Protein AF-A0AAU4L5T6-F1 (afdb_monomer_lite)

Radius of gyration: 17.2 Å; chains: 1; bounding box: 39×45×49 Å

Secondary structure (DSSP, 8-state):
--HHHHHHHHHHHHHHHHHHHH-S--------------EEEPPPSS--GGGGEEEEEEEEBTEEEEEEEEEHHHHHHHHHHHHHHHHTT--EEEEETTEEEEEEEEEETTEEEEEETTEEEEEEEEHHHHHHHHHHHHHHHHHHHHHH-GGGGGSHHHHHHHHHHHHHHHHHHHHTS------

pLDDT: mean 71.55, std 23.59, range [27.83, 97.06]

Sequence (183 aa):
MEERDLASLRGLADRVEEALKSFNFPPAAGESGGFVVEIDAGDDEAVRYSYFETTVTLAADGFDAETFRVPVLDFMYCLLLSAQSIRGGGKGRVSFTESDMLIELVPQAPELKILRSWDPVPGNCGTDEFVVAVTRFTDAGLGFIADRYPAFRNNPTYQKLIDFRSGLVSASRRDRSPRWVRH

Foldseek 3Di:
DDPVVVVVVVVVVVVVVVVVVPDPDDDDDDDDAAFAWDWAFDDDDDDDLCRQWTWIWTDFAFDDIDIDTANLLLQLVQLLVQLVQVLVVHKGWRDGPPDPWIWIWHDPPQKTWIDIPVDRTIGMDGSVRSLVNSLVSLVVVLVVCCVVPVVCCVPVSSVVSVVSSVVSVVSVVVVPDDPPPDD

Structure (mmCIF, N/CA/C/O backbone):
data_AF-A0AAU4L5T6-F1
#
_entry.id   AF-A0AAU4L5T6-F1
#
loop_
_atom_site.group_PDB
_atom_site.id
_atom_site.type_symbol
_atom_site.label_atom_id
_atom_site.label_alt_id
_atom_site.label_comp_id
_atom_site.label_asym_id
_atom_site.label_entity_id
_atom_site.label_seq_id
_atom_site.pdbx_PDB_ins_code
_atom_site.Cartn_x
_atom_site.Cartn_y
_atom_site.Cartn_z
_atom_site.occupancy
_atom_site.B_iso_or_equiv
_atom_site.auth_seq_id
_atom_site.auth_comp_id
_atom_site.auth_asym_id
_atom_site.auth_atom_id
_atom_site.pdbx_PDB_model_num
ATOM 1 N N . MET A 1 1 ? -16.656 -19.939 4.960 1.00 44.19 1 MET A N 1
ATOM 2 C CA . MET A 1 1 ? -16.042 -19.303 3.780 1.00 44.19 1 MET A CA 1
ATOM 3 C C . MET A 1 1 ? -16.798 -19.858 2.603 1.00 44.19 1 MET A C 1
ATOM 5 O O . MET A 1 1 ? -16.569 -21.002 2.221 1.00 44.19 1 MET A O 1
ATOM 9 N N . GLU A 1 2 ? -17.844 -19.138 2.225 1.00 35.03 2 GLU A N 1
ATOM 10 C CA . GLU A 1 2 ? -18.840 -19.639 1.288 1.00 35.03 2 GLU A CA 1
ATOM 11 C C . GLU A 1 2 ? -18.326 -19.503 -0.146 1.00 35.03 2 GLU A C 1
ATOM 13 O O . GLU A 1 2 ? -17.480 -18.670 -0.458 1.00 35.03 2 GLU A O 1
ATOM 18 N N . GLU A 1 3 ? -18.845 -20.340 -1.034 1.00 27.83 3 GLU A N 1
ATOM 19 C CA . GLU A 1 3 ? -18.490 -20.409 -2.457 1.00 27.83 3 GLU A CA 1
ATOM 20 C C . GLU A 1 3 ? -18.699 -19.064 -3.191 1.00 27.83 3 GLU A C 1
ATOM 22 O O . GLU A 1 3 ? -18.044 -18.780 -4.195 1.00 27.83 3 GLU A O 1
ATOM 27 N N . ARG A 1 4 ? -19.531 -18.179 -2.619 1.00 31.94 4 ARG A N 1
ATOM 28 C CA . ARG A 1 4 ? -19.722 -16.783 -3.042 1.00 31.94 4 ARG A CA 1
ATOM 29 C C . ARG A 1 4 ? -18.512 -15.876 -2.778 1.00 31.94 4 ARG A C 1
ATOM 31 O O . ARG A 1 4 ? -18.216 -15.034 -3.623 1.00 31.94 4 ARG A O 1
ATOM 38 N N . ASP A 1 5 ? -17.766 -16.085 -1.693 1.00 31.67 5 ASP A N 1
ATOM 39 C CA . ASP A 1 5 ? -16.570 -15.288 -1.368 1.00 31.67 5 ASP A CA 1
ATOM 40 C C . ASP A 1 5 ? -15.423 -15.585 -2.348 1.00 31.67 5 ASP A C 1
ATOM 42 O O . ASP A 1 5 ? -14.665 -14.700 -2.747 1.00 31.67 5 ASP A O 1
ATOM 46 N N . LEU A 1 6 ? -15.319 -16.842 -2.791 1.00 30.78 6 LEU A N 1
ATOM 47 C CA . LEU A 1 6 ? -14.313 -17.288 -3.758 1.00 30.78 6 LEU A CA 1
ATOM 48 C C . LEU A 1 6 ? -14.638 -16.852 -5.193 1.00 30.78 6 LEU A C 1
ATOM 50 O O . LEU A 1 6 ? -13.718 -16.547 -5.953 1.00 30.78 6 LEU A O 1
ATOM 54 N N . ALA A 1 7 ? -15.923 -16.779 -5.554 1.00 31.22 7 ALA A N 1
ATOM 55 C CA . ALA A 1 7 ? -16.365 -16.230 -6.835 1.00 31.22 7 ALA A CA 1
ATOM 56 C C . ALA A 1 7 ? -16.096 -14.716 -6.929 1.00 31.22 7 ALA A C 1
ATOM 58 O O . ALA A 1 7 ? -15.612 -14.243 -7.956 1.00 31.22 7 ALA A O 1
ATOM 59 N N . SER A 1 8 ? -16.314 -13.980 -5.833 1.00 31.42 8 SER A N 1
ATOM 60 C CA . SER A 1 8 ? -16.022 -12.543 -5.752 1.00 31.42 8 SER A CA 1
ATOM 61 C C . SER A 1 8 ? -14.513 -12.256 -5.825 1.00 31.42 8 SER A C 1
ATOM 63 O O . SER A 1 8 ? -14.066 -11.383 -6.567 1.00 31.42 8 SER A O 1
ATOM 65 N N . LEU A 1 9 ? -13.689 -13.068 -5.148 1.00 30.05 9 LEU A N 1
ATOM 66 C CA . LEU A 1 9 ? -12.227 -12.929 -5.168 1.00 30.05 9 LEU A CA 1
ATOM 67 C C . LEU A 1 9 ? -11.579 -13.281 -6.515 1.00 30.05 9 LEU A C 1
ATOM 69 O O . LEU A 1 9 ? -10.563 -12.664 -6.848 1.00 30.05 9 LEU A O 1
ATOM 73 N N . ARG A 1 10 ? -12.139 -14.247 -7.262 1.00 33.41 10 ARG A N 1
ATOM 74 C CA . ARG A 1 10 ? -11.730 -14.565 -8.644 1.00 33.41 10 ARG A CA 1
ATOM 75 C C . ARG A 1 10 ? -12.132 -13.455 -9.609 1.00 33.41 10 ARG A C 1
ATOM 77 O O . ARG A 1 10 ? -11.272 -12.965 -10.325 1.00 33.41 10 ARG A O 1
ATOM 84 N N . GLY A 1 11 ? -13.370 -12.963 -9.514 1.00 33.09 11 GLY A N 1
ATOM 85 C CA . GLY A 1 11 ? -13.823 -11.818 -10.306 1.00 33.09 11 GLY A CA 1
ATOM 86 C C . GLY A 1 11 ? -12.982 -10.558 -10.080 1.00 33.09 11 GLY A C 1
ATOM 87 O O . GLY A 1 11 ? -12.736 -9.815 -11.022 1.00 33.09 11 GLY A O 1
ATOM 88 N N . LEU A 1 12 ? -12.477 -10.336 -8.861 1.00 30.55 12 LEU A N 1
ATOM 89 C CA . LEU A 1 12 ? -11.598 -9.202 -8.561 1.00 30.55 12 LEU A CA 1
ATOM 90 C C . LEU A 1 12 ? -10.181 -9.372 -9.140 1.00 30.55 12 LEU A C 1
ATOM 92 O O . LEU A 1 12 ? -9.566 -8.390 -9.531 1.00 30.55 12 LEU A O 1
ATOM 96 N N . ALA A 1 13 ? -9.650 -10.597 -9.182 1.00 35.91 13 ALA A N 1
ATOM 97 C CA . ALA A 1 13 ? -8.334 -10.870 -9.764 1.00 35.91 13 ALA A CA 1
ATOM 98 C C . ALA A 1 13 ? -8.371 -10.778 -11.297 1.00 35.91 13 ALA A C 1
ATOM 100 O O . ALA A 1 13 ? -7.518 -10.116 -11.882 1.00 35.91 13 ALA A O 1
ATOM 101 N N . ASP A 1 14 ? -9.411 -11.342 -11.916 1.00 39.12 14 ASP A N 1
ATOM 102 C CA . ASP A 1 14 ? -9.624 -11.275 -13.364 1.00 39.12 14 ASP A CA 1
ATOM 103 C C . ASP A 1 14 ? -9.864 -9.824 -13.820 1.00 39.12 14 ASP A C 1
ATOM 105 O O . ASP A 1 14 ? -9.378 -9.422 -14.871 1.00 39.12 14 ASP A O 1
ATOM 109 N N . ARG A 1 15 ? -10.531 -8.995 -12.999 1.00 39.59 15 ARG A N 1
ATOM 110 C CA . ARG A 1 15 ? -10.716 -7.554 -13.257 1.00 39.59 15 ARG A CA 1
ATOM 111 C C . ARG A 1 15 ? -9.436 -6.738 -13.125 1.00 39.59 15 ARG A C 1
ATOM 113 O O . ARG A 1 15 ? -9.251 -5.809 -13.896 1.00 39.59 15 ARG A O 1
ATOM 120 N N . VAL A 1 16 ? -8.554 -7.077 -12.185 1.00 38.88 16 VAL A N 1
ATOM 121 C CA . VAL A 1 16 ? -7.231 -6.439 -12.075 1.00 38.88 16 VAL A CA 1
ATOM 122 C C . VAL A 1 16 ? -6.358 -6.824 -13.269 1.00 38.88 16 VAL A C 1
ATOM 124 O O . VAL A 1 16 ? -5.682 -5.974 -13.834 1.00 38.88 16 VAL A O 1
ATOM 127 N N . GLU A 1 17 ? -6.406 -8.081 -13.705 1.00 39.50 17 GLU A N 1
ATOM 128 C CA . GLU A 1 17 ? -5.651 -8.548 -14.869 1.00 39.50 17 GLU A CA 1
ATOM 129 C C . GLU A 1 17 ? -6.189 -7.969 -16.194 1.00 39.50 17 GLU A C 1
ATOM 131 O O . GLU A 1 17 ? -5.402 -7.564 -17.047 1.00 39.50 17 GLU A O 1
ATOM 136 N N . GLU A 1 18 ? -7.511 -7.864 -16.360 1.00 38.09 18 GLU A N 1
ATOM 137 C CA . GLU A 1 18 ? -8.161 -7.182 -17.492 1.00 38.09 18 GLU A CA 1
ATOM 138 C C . GLU A 1 18 ? -7.916 -5.666 -17.476 1.00 38.09 18 GLU A C 1
ATOM 140 O O . GLU A 1 18 ? -7.647 -5.086 -18.527 1.00 38.09 18 GLU A O 1
ATOM 145 N N . ALA A 1 19 ? -7.933 -5.016 -16.306 1.00 36.56 19 ALA A N 1
ATOM 146 C CA . ALA A 1 19 ? -7.580 -3.602 -16.168 1.00 36.56 19 ALA A CA 1
ATOM 147 C C . ALA A 1 19 ? -6.131 -3.369 -16.611 1.00 36.56 19 ALA A C 1
ATOM 149 O O . ALA A 1 19 ? -5.883 -2.545 -17.481 1.00 36.56 19 ALA A O 1
ATOM 150 N N . LEU A 1 20 ? -5.186 -4.184 -16.133 1.00 39.12 20 LEU A N 1
ATOM 151 C CA . LEU A 1 20 ? -3.777 -4.111 -16.534 1.00 39.12 20 LEU A CA 1
ATOM 152 C C . LEU A 1 20 ? -3.554 -4.394 -18.033 1.00 39.12 20 LEU A C 1
ATOM 154 O O . LEU A 1 20 ? -2.614 -3.861 -18.618 1.00 39.12 20 LEU A O 1
ATOM 158 N N . LYS A 1 21 ? -4.411 -5.205 -18.669 1.00 38.16 21 LYS A N 1
ATOM 159 C CA . LYS A 1 21 ? -4.350 -5.513 -20.112 1.00 38.16 21 LYS A CA 1
ATOM 160 C C . LYS A 1 21 ? -5.049 -4.484 -21.008 1.00 38.16 21 LYS A C 1
ATOM 162 O O . LYS A 1 21 ? -4.740 -4.438 -22.196 1.00 38.16 21 LYS A O 1
ATOM 167 N N . SER A 1 22 ? -5.983 -3.689 -20.484 1.00 35.28 22 SER A N 1
ATOM 168 C CA . SER A 1 22 ? -6.844 -2.790 -21.274 1.00 35.28 22 SER A CA 1
ATOM 169 C C . SER A 1 22 ? -6.413 -1.319 -21.284 1.00 35.28 22 SER A C 1
ATOM 171 O O . SER A 1 22 ? -7.059 -0.515 -21.957 1.00 35.28 22 SER A O 1
ATOM 173 N N . PHE A 1 23 ? -5.307 -0.943 -20.630 1.00 43.50 23 PHE A N 1
ATOM 174 C CA . PHE A 1 23 ? -4.849 0.452 -20.602 1.00 43.50 23 PHE A CA 1
ATOM 175 C C . PHE A 1 23 ? -4.292 0.955 -21.948 1.00 43.50 23 PHE A C 1
ATOM 177 O O . PHE A 1 23 ? -3.096 0.915 -22.228 1.00 43.50 23 PHE A O 1
ATOM 184 N N . ASN A 1 24 ? -5.212 1.507 -22.745 1.00 29.83 24 ASN A N 1
ATOM 185 C CA . ASN A 1 24 ? -5.174 2.891 -23.220 1.00 29.83 24 ASN A CA 1
ATOM 186 C C . ASN A 1 24 ? -6.227 3.667 -22.376 1.00 29.83 24 ASN A C 1
ATOM 188 O O . ASN A 1 24 ? -7.387 3.264 -22.339 1.00 29.83 24 ASN A O 1
ATOM 192 N N . PHE A 1 25 ? -5.815 4.713 -21.650 1.00 32.34 25 PHE A N 1
ATOM 193 C CA . PHE A 1 25 ? -6.572 5.491 -20.632 1.00 32.34 25 PHE A CA 1
ATOM 194 C C . PHE A 1 25 ? -7.830 6.268 -21.147 1.00 32.34 25 PHE A C 1
ATOM 196 O O . PHE A 1 25 ? -7.933 6.483 -22.354 1.00 32.34 25 PHE A O 1
ATOM 203 N N . PRO A 1 26 ? -8.637 6.944 -20.277 1.00 34.16 26 PRO A N 1
ATOM 204 C CA . PRO A 1 26 ? -9.748 6.497 -19.402 1.00 34.16 26 PRO A CA 1
ATOM 205 C C . PRO A 1 26 ? -11.149 6.994 -19.935 1.00 34.16 26 PRO A C 1
ATOM 207 O O . PRO A 1 26 ? -11.174 7.653 -20.978 1.00 34.16 26 PRO A O 1
ATOM 210 N N . PRO A 1 27 ? -12.333 6.723 -19.306 1.00 28.31 27 PRO A N 1
ATOM 211 C CA . PRO A 1 27 ? -12.755 7.428 -18.080 1.00 28.31 27 PRO A CA 1
ATOM 212 C C . PRO A 1 27 ? -13.546 6.609 -17.021 1.00 28.31 27 PRO A C 1
ATOM 214 O O . PRO A 1 27 ? -14.334 5.729 -17.339 1.00 28.31 27 PRO A O 1
ATOM 217 N N . ALA A 1 28 ? -13.360 7.064 -15.773 1.00 37.28 28 ALA A N 1
ATOM 218 C CA . ALA A 1 28 ? -14.326 7.408 -14.713 1.00 37.28 28 ALA A CA 1
ATOM 219 C C . ALA A 1 28 ? -15.285 6.384 -14.059 1.00 37.28 28 ALA A C 1
ATOM 221 O O . ALA A 1 28 ? -16.105 5.750 -14.705 1.00 37.28 28 ALA A O 1
ATOM 222 N N . ALA A 1 29 ? -15.289 6.485 -12.721 1.00 33.00 29 ALA A N 1
ATOM 223 C CA . ALA A 1 29 ? -16.443 6.517 -11.815 1.00 33.00 29 ALA A CA 1
ATOM 224 C C . ALA A 1 29 ? -17.391 5.305 -11.744 1.00 33.00 29 ALA A C 1
ATOM 226 O O . ALA A 1 29 ? -18.116 4.992 -12.682 1.00 33.00 29 ALA A O 1
ATOM 227 N N . GLY A 1 30 ? -17.537 4.792 -10.517 1.00 32.41 30 GLY A N 1
ATOM 228 C CA . GLY A 1 30 ? -18.801 4.238 -10.033 1.00 32.41 30 GLY A CA 1
ATOM 229 C C . GLY A 1 30 ? -18.746 2.798 -9.527 1.00 32.41 30 GLY A C 1
ATOM 230 O O . GLY A 1 30 ? -18.521 1.871 -10.291 1.00 32.41 30 GLY A O 1
ATOM 231 N N . GLU A 1 31 ? -19.081 2.664 -8.241 1.00 30.17 31 GLU A N 1
ATOM 232 C CA . GLU A 1 31 ? -19.618 1.476 -7.558 1.00 30.17 31 GLU A CA 1
ATOM 233 C C . GLU A 1 31 ? -18.669 0.301 -7.268 1.00 3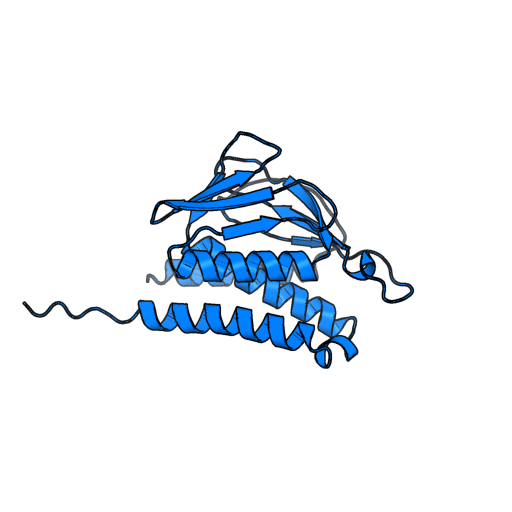0.17 31 GLU A C 1
ATOM 235 O O . GLU A 1 31 ? -18.543 -0.651 -8.033 1.00 30.17 31 GLU A O 1
ATOM 240 N N . SER A 1 32 ? -18.087 0.293 -6.066 1.00 30.67 32 SER A N 1
ATOM 241 C CA . SER A 1 32 ? -18.423 -0.618 -4.947 1.00 30.67 32 SER A CA 1
ATOM 242 C C . SER A 1 32 ? -17.334 -0.526 -3.870 1.00 30.67 32 SER A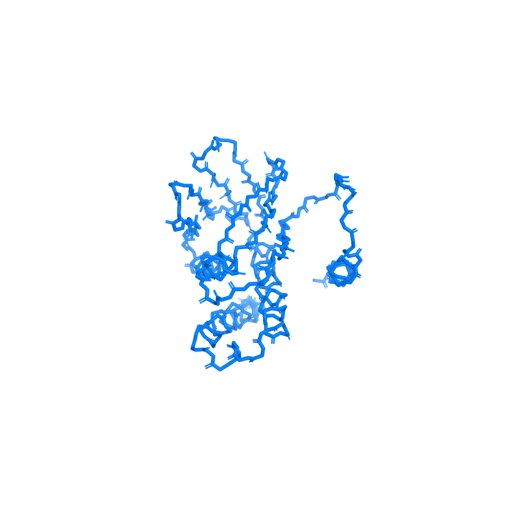 C 1
ATOM 244 O O . SER A 1 32 ? -16.152 -0.507 -4.200 1.00 30.67 32 SER A O 1
ATOM 246 N N . GLY A 1 33 ? -17.748 -0.424 -2.599 1.00 33.03 33 GLY A N 1
ATOM 247 C CA . GLY A 1 33 ? -16.864 -0.310 -1.433 1.00 33.03 33 GLY A CA 1
ATOM 248 C C . GLY A 1 33 ? -15.763 -1.366 -1.466 1.00 33.03 33 GLY A C 1
ATOM 249 O O . GLY A 1 33 ? -16.034 -2.567 -1.542 1.00 33.03 33 GLY A O 1
ATOM 250 N N . GLY A 1 34 ? -14.530 -0.880 -1.531 1.00 42.06 34 GLY A N 1
ATOM 251 C CA . GLY A 1 34 ? -13.350 -1.655 -1.868 1.00 42.06 34 GLY A CA 1
ATOM 252 C C . GLY A 1 34 ? -12.119 -0.755 -1.842 1.00 42.06 34 GLY A C 1
ATOM 253 O O . GLY A 1 34 ? -12.052 0.220 -2.588 1.00 42.06 34 GLY A O 1
ATOM 254 N N . PHE A 1 35 ? -11.131 -1.056 -1.004 1.00 40.22 35 PHE A N 1
ATOM 255 C CA . PHE A 1 35 ? -9.824 -0.407 -1.048 1.00 40.22 35 PHE A CA 1
ATOM 256 C C . PHE A 1 35 ? -9.109 -0.829 -2.339 1.00 40.22 35 PHE A C 1
ATOM 258 O O . PHE A 1 35 ? -8.703 -1.985 -2.496 1.00 40.22 35 PHE A O 1
ATOM 265 N N . VAL A 1 36 ? -8.959 0.110 -3.272 1.00 48.19 36 VAL A N 1
ATOM 266 C CA . VAL A 1 36 ? -8.324 -0.106 -4.580 1.00 48.19 36 VAL A CA 1
ATOM 267 C C . VAL A 1 36 ? -7.119 0.818 -4.713 1.00 48.19 36 VAL A C 1
ATOM 269 O O . VAL A 1 36 ? -7.201 1.991 -4.357 1.00 48.19 36 VAL A O 1
ATOM 272 N N . VAL A 1 37 ? -6.009 0.275 -5.225 1.00 47.53 37 VAL A N 1
ATOM 273 C CA . VAL A 1 37 ? -4.800 1.033 -5.569 1.00 47.53 37 VAL A CA 1
ATOM 274 C C . VAL A 1 37 ? -4.353 0.660 -6.978 1.00 47.53 37 VAL A C 1
ATOM 276 O O . VAL A 1 37 ? -4.076 -0.508 -7.252 1.00 47.53 37 VAL A O 1
ATOM 279 N N . GLU A 1 38 ? -4.274 1.656 -7.855 1.00 47.84 38 GLU A N 1
ATOM 280 C CA . GLU A 1 38 ? -3.862 1.526 -9.262 1.00 47.84 38 GLU A CA 1
ATOM 281 C C . GLU A 1 38 ? -2.489 2.184 -9.492 1.00 47.84 38 GLU A C 1
ATOM 283 O O . GLU A 1 38 ? -2.077 3.017 -8.691 1.00 47.84 38 GLU A O 1
ATOM 288 N N . ILE A 1 39 ? -1.757 1.782 -10.540 1.00 42.41 39 ILE A N 1
ATOM 289 C CA . ILE A 1 39 ? -0.404 2.272 -10.888 1.00 42.41 39 ILE A CA 1
ATOM 290 C C . ILE A 1 39 ? -0.430 2.771 -12.344 1.00 42.41 39 ILE A C 1
ATOM 292 O O . ILE A 1 39 ? -0.842 2.025 -13.227 1.00 42.41 39 ILE A O 1
ATOM 296 N N . ASP A 1 40 ? 0.060 3.986 -12.593 1.00 42.66 40 ASP A N 1
ATOM 297 C CA . ASP A 1 40 ? 0.295 4.601 -13.908 1.00 42.66 40 ASP A CA 1
ATOM 298 C C . ASP A 1 40 ? 1.785 4.966 -14.064 1.00 42.66 40 ASP A C 1
ATOM 300 O O . ASP A 1 40 ? 2.298 5.837 -13.355 1.00 42.66 40 ASP A O 1
ATOM 304 N N . ALA A 1 41 ? 2.495 4.286 -14.969 1.00 45.72 41 ALA A N 1
ATOM 305 C CA . ALA A 1 41 ? 3.941 4.420 -15.140 1.00 45.72 41 ALA A CA 1
ATOM 306 C C . ALA A 1 41 ? 4.307 5.382 -16.289 1.00 45.72 41 ALA A C 1
ATOM 308 O O . ALA A 1 41 ? 4.067 5.077 -17.458 1.00 45.72 41 ALA A O 1
ATOM 309 N N . GLY A 1 42 ? 4.940 6.512 -15.948 1.00 43.88 42 GLY A N 1
ATOM 310 C CA . GLY A 1 42 ? 5.493 7.498 -16.892 1.00 43.88 42 GLY A CA 1
ATOM 311 C C . GLY A 1 42 ? 6.898 7.170 -17.440 1.00 43.88 42 GLY A C 1
ATOM 312 O O . GLY A 1 42 ? 7.526 6.200 -17.027 1.00 43.88 42 GLY A O 1
ATOM 313 N N . ASP A 1 43 ? 7.353 7.995 -18.395 1.00 43.16 43 ASP A N 1
ATOM 314 C CA . ASP A 1 43 ? 8.416 7.769 -19.404 1.00 43.16 43 ASP A CA 1
ATOM 315 C C . ASP A 1 43 ? 9.874 7.531 -18.918 1.00 43.16 43 ASP A C 1
ATOM 317 O O . ASP A 1 43 ? 10.312 8.037 -17.884 1.00 43.16 43 ASP A O 1
ATOM 321 N N . ASP A 1 44 ? 10.639 6.788 -19.736 1.00 42.94 44 ASP A N 1
ATOM 322 C CA . ASP A 1 44 ? 12.020 6.291 -19.536 1.00 42.94 44 ASP A CA 1
ATOM 323 C C . ASP A 1 44 ? 13.122 7.324 -19.914 1.00 42.94 44 ASP A C 1
ATOM 325 O O . ASP A 1 44 ? 13.190 7.689 -21.080 1.00 42.94 44 ASP A O 1
ATOM 329 N N . GLU A 1 45 ? 14.042 7.722 -19.003 1.00 32.09 45 GLU A N 1
ATOM 330 C CA . GLU A 1 45 ? 15.514 7.894 -19.256 1.00 32.09 45 GLU A CA 1
ATOM 331 C C . GLU A 1 45 ? 16.382 8.283 -17.998 1.00 32.09 45 GLU A C 1
ATOM 333 O O . GLU A 1 45 ? 16.139 9.290 -17.336 1.00 32.09 45 GLU A O 1
ATOM 338 N N . ALA A 1 46 ? 17.417 7.464 -17.680 1.00 34.69 46 ALA A N 1
ATOM 339 C CA . ALA A 1 46 ? 18.366 7.415 -16.530 1.00 34.69 46 ALA A CA 1
ATOM 340 C C . ALA A 1 46 ? 17.859 7.134 -15.076 1.00 34.69 46 ALA A C 1
ATOM 342 O O . ALA A 1 46 ? 17.469 8.064 -14.377 1.00 34.69 46 ALA A O 1
ATOM 343 N N . VAL A 1 47 ? 17.966 5.880 -14.574 1.00 44.81 47 VAL A N 1
ATOM 344 C CA . VAL A 1 47 ? 17.500 5.372 -13.245 1.00 44.81 47 VAL A CA 1
ATOM 345 C C . VAL A 1 47 ? 17.800 6.325 -12.071 1.00 44.81 47 VAL A C 1
ATOM 347 O O . VAL A 1 47 ? 18.824 6.238 -11.392 1.00 44.81 47 VAL A O 1
ATOM 350 N N . ARG A 1 48 ? 16.874 7.246 -11.827 1.00 46.72 48 ARG A N 1
ATOM 351 C CA . ARG A 1 48 ? 16.813 8.183 -10.701 1.00 46.72 48 ARG A CA 1
ATOM 352 C C . ARG A 1 48 ? 15.575 7.844 -9.883 1.00 46.72 48 ARG A C 1
ATOM 354 O O . ARG A 1 48 ? 14.663 7.228 -10.403 1.00 46.72 48 ARG A O 1
ATOM 361 N N . TYR A 1 49 ? 15.522 8.246 -8.619 1.00 45.81 49 TYR A N 1
ATOM 362 C CA . TYR A 1 49 ? 14.377 8.014 -7.718 1.00 45.81 49 TYR A CA 1
ATOM 363 C C . TYR A 1 49 ? 13.003 8.343 -8.354 1.00 45.81 49 TYR A C 1
ATOM 365 O O . TYR A 1 49 ? 12.013 7.666 -8.093 1.00 45.81 49 TYR A O 1
ATOM 373 N N . SER A 1 50 ? 12.990 9.309 -9.278 1.00 48.09 50 SER A N 1
ATOM 374 C CA . SER A 1 50 ? 11.856 9.745 -10.099 1.00 48.09 50 SER A CA 1
ATOM 375 C C . SER A 1 50 ? 11.329 8.720 -11.120 1.00 48.09 50 SER A C 1
ATOM 377 O O . SER A 1 50 ? 10.236 8.897 -11.638 1.00 48.09 50 SER A O 1
ATOM 379 N N . TYR A 1 51 ? 12.072 7.654 -11.432 1.00 53.00 51 TYR A N 1
ATOM 380 C CA . TYR A 1 51 ? 11.674 6.627 -12.412 1.00 53.00 51 TYR A CA 1
ATOM 381 C C . TYR A 1 51 ? 10.461 5.809 -12.015 1.00 53.00 51 TYR A C 1
ATOM 383 O O . TYR A 1 51 ? 9.763 5.242 -12.847 1.00 53.00 51 TYR A O 1
ATOM 391 N N . PHE A 1 52 ? 10.290 5.673 -10.711 1.00 65.88 52 PHE A N 1
ATOM 392 C CA . PHE A 1 52 ? 9.218 4.895 -10.135 1.00 65.88 52 PHE A CA 1
ATOM 393 C C . PHE A 1 52 ? 8.124 5.801 -9.597 1.00 65.88 52 PHE A C 1
ATOM 395 O O . PHE A 1 52 ? 7.274 5.335 -8.843 1.00 65.88 52 PHE A O 1
ATOM 402 N N . GLU A 1 53 ? 8.149 7.088 -9.951 1.00 74.44 53 GLU A N 1
ATOM 403 C CA . GLU A 1 53 ? 6.988 7.923 -9.735 1.00 74.44 53 GLU A CA 1
ATOM 404 C C . GLU A 1 53 ? 5.837 7.390 -10.566 1.00 74.44 53 GLU A C 1
ATOM 406 O O . GLU A 1 53 ? 5.901 7.291 -11.789 1.00 74.44 53 GLU A O 1
ATOM 411 N N . THR A 1 54 ? 4.774 7.054 -9.863 1.00 76.69 54 THR A N 1
ATOM 412 C CA . THR A 1 54 ? 3.527 6.613 -10.451 1.00 76.69 54 THR A CA 1
ATOM 413 C C . THR A 1 54 ? 2.414 7.450 -9.880 1.00 76.69 54 THR A C 1
ATOM 415 O O . THR A 1 54 ? 2.485 7.919 -8.739 1.00 76.69 54 THR A O 1
ATOM 418 N N . THR A 1 55 ? 1.350 7.579 -10.650 1.00 82.25 55 THR A N 1
ATOM 419 C CA . THR A 1 55 ? 0.070 7.958 -10.078 1.00 82.25 55 THR A CA 1
ATOM 420 C C . THR A 1 55 ? -0.496 6.755 -9.327 1.00 82.25 55 THR A C 1
ATOM 422 O O . THR A 1 55 ? -0.459 5.639 -9.844 1.00 82.25 55 THR A O 1
ATOM 425 N N . VAL A 1 56 ? -0.972 6.973 -8.104 1.00 82.06 56 VAL A N 1
ATOM 426 C CA . VAL A 1 56 ? -1.783 6.014 -7.355 1.00 82.06 56 VAL A CA 1
ATOM 427 C C . VAL A 1 56 ? -3.138 6.610 -7.041 1.00 82.06 56 VAL A C 1
ATOM 429 O O . VAL A 1 56 ? -3.257 7.806 -6.772 1.00 82.06 56 VAL A O 1
ATOM 432 N N . THR A 1 57 ? -4.144 5.749 -7.050 1.00 84.94 57 THR A N 1
ATOM 433 C CA . THR A 1 57 ? -5.485 6.073 -6.571 1.00 84.94 57 THR A CA 1
ATOM 434 C C . THR A 1 57 ? -5.689 5.431 -5.206 1.00 84.94 57 THR A C 1
ATOM 436 O O . THR A 1 57 ? -5.300 4.286 -4.998 1.00 84.94 57 THR A O 1
ATOM 439 N N . LEU A 1 58 ? -6.278 6.166 -4.272 1.00 83.75 58 LEU A N 1
ATOM 440 C CA . LEU A 1 58 ? -6.695 5.691 -2.961 1.00 83.75 58 LEU A CA 1
ATOM 441 C C . LEU A 1 58 ? -8.198 5.897 -2.826 1.00 83.75 58 LEU A C 1
ATOM 443 O O . LEU A 1 58 ? -8.682 7.014 -2.975 1.00 83.75 58 LEU A O 1
ATOM 447 N N . ALA A 1 59 ? -8.919 4.844 -2.466 1.00 87.31 59 ALA A N 1
ATOM 448 C CA . ALA A 1 59 ? -10.340 4.911 -2.151 1.00 87.31 59 ALA A CA 1
ATOM 449 C C . ALA A 1 59 ? -10.642 4.106 -0.884 1.00 87.31 59 ALA A C 1
ATOM 451 O O . ALA A 1 59 ? -9.954 3.124 -0.585 1.00 87.31 59 ALA A O 1
ATOM 452 N N . ALA A 1 60 ? -11.662 4.530 -0.143 1.00 88.69 60 ALA A N 1
ATOM 453 C CA . ALA A 1 60 ? -12.192 3.813 1.009 1.00 88.69 60 ALA A CA 1
ATOM 454 C C . ALA A 1 60 ? -13.631 4.246 1.301 1.00 88.69 60 ALA A C 1
ATOM 456 O O . ALA A 1 60 ? -14.068 5.312 0.868 1.00 88.69 60 ALA A O 1
ATOM 457 N N . ASP A 1 61 ? -14.352 3.470 2.106 1.00 89.31 61 ASP A N 1
ATOM 458 C CA . ASP A 1 61 ? -15.707 3.839 2.502 1.00 89.31 61 ASP A CA 1
ATOM 459 C C . ASP A 1 61 ? -15.677 5.105 3.359 1.00 89.31 61 ASP A C 1
ATOM 461 O O . ASP A 1 61 ? -15.118 5.117 4.453 1.00 89.31 61 ASP A O 1
ATOM 465 N N . GLY A 1 62 ? -16.300 6.179 2.882 1.00 87.44 62 GLY A N 1
ATOM 466 C CA . GLY A 1 62 ? -16.345 7.467 3.578 1.00 87.44 62 GLY A CA 1
ATOM 467 C C . GLY A 1 62 ? -15.592 8.593 2.875 1.00 87.44 62 GLY A C 1
ATOM 468 O O . GLY A 1 62 ? -15.787 9.744 3.260 1.00 87.44 62 GLY A O 1
ATOM 469 N N . PHE A 1 63 ? -14.809 8.307 1.829 1.00 85.94 63 PHE A N 1
ATOM 470 C CA . PHE A 1 63 ? -14.266 9.344 0.947 1.00 85.94 63 PHE A CA 1
ATOM 471 C C . PHE A 1 63 ? -14.169 8.892 -0.517 1.00 85.94 63 PHE A C 1
ATOM 473 O O . PHE A 1 63 ? -14.017 7.707 -0.812 1.00 85.94 63 PHE A O 1
ATOM 480 N N . ASP A 1 64 ? -14.250 9.856 -1.436 1.00 86.75 64 ASP A N 1
ATOM 481 C CA . ASP A 1 64 ? -14.119 9.614 -2.874 1.00 86.75 64 ASP A CA 1
ATOM 482 C C . ASP A 1 64 ? -12.684 9.245 -3.266 1.00 86.75 64 ASP A C 1
ATOM 484 O O . ASP A 1 64 ? -11.722 9.632 -2.605 1.00 86.75 64 ASP A O 1
ATOM 488 N N . ALA A 1 65 ? -12.540 8.519 -4.376 1.00 84.88 65 ALA A N 1
ATOM 489 C CA . ALA A 1 65 ? -11.235 8.136 -4.898 1.00 84.88 65 ALA A CA 1
ATOM 490 C C . ALA A 1 65 ? -10.339 9.368 -5.122 1.00 84.88 65 ALA A C 1
ATOM 492 O O . ALA A 1 65 ? -10.678 10.275 -5.884 1.00 84.88 65 ALA A O 1
ATOM 493 N N . GLU A 1 66 ? -9.179 9.371 -4.475 1.00 82.06 66 GLU A N 1
ATOM 494 C CA . GLU A 1 66 ? -8.178 10.426 -4.569 1.00 82.06 66 GLU A CA 1
ATOM 495 C C . GLU A 1 66 ? -6.940 9.930 -5.295 1.00 82.06 66 GLU A C 1
ATOM 497 O O . GLU A 1 66 ? -6.473 8.816 -5.074 1.00 82.06 66 GLU A O 1
ATOM 502 N N . THR A 1 67 ? -6.374 10.794 -6.128 1.00 84.56 67 THR A N 1
ATOM 503 C CA . THR A 1 67 ? -5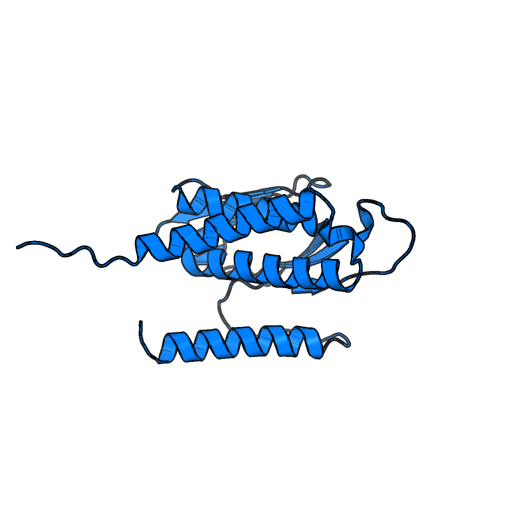.269 10.445 -7.011 1.00 84.56 67 THR A CA 1
ATOM 504 C C . THR A 1 67 ? -4.062 11.319 -6.701 1.00 84.56 67 THR A C 1
ATOM 506 O O . THR A 1 67 ? -4.167 12.544 -6.669 1.00 84.56 67 THR A O 1
ATOM 509 N N . PHE A 1 68 ? -2.902 10.706 -6.483 1.00 81.50 68 PHE A N 1
ATOM 510 C CA . PHE A 1 68 ? -1.667 11.421 -6.160 1.00 81.50 68 PHE A CA 1
ATOM 511 C C . PHE A 1 68 ? -0.436 10.686 -6.694 1.00 81.50 68 PHE A C 1
ATOM 513 O O . PHE A 1 68 ? -0.473 9.490 -6.970 1.00 81.50 68 PHE A O 1
ATOM 520 N N . ARG A 1 69 ? 0.667 11.418 -6.878 1.00 82.88 69 ARG A N 1
ATOM 521 C CA . ARG A 1 69 ? 1.926 10.863 -7.391 1.00 82.88 69 ARG A CA 1
ATOM 522 C C . ARG A 1 69 ? 2.855 10.470 -6.255 1.00 82.88 69 ARG A C 1
ATOM 524 O O . ARG A 1 69 ? 3.040 11.242 -5.317 1.00 82.88 69 ARG A O 1
ATOM 531 N N . VAL A 1 70 ? 3.451 9.286 -6.353 1.00 83.38 70 VAL A N 1
ATOM 532 C CA . VAL A 1 70 ? 4.339 8.728 -5.322 1.00 83.38 70 VAL A CA 1
ATOM 533 C C . VAL A 1 70 ? 5.483 7.938 -5.945 1.00 83.38 70 VAL A C 1
ATOM 535 O O . VAL A 1 70 ? 5.271 7.289 -6.971 1.00 83.38 70 VAL A O 1
ATOM 538 N N . PRO A 1 71 ? 6.666 7.884 -5.309 1.00 84.62 71 PRO A N 1
ATOM 539 C CA . PRO A 1 71 ? 7.651 6.851 -5.602 1.00 84.62 71 PRO A CA 1
ATOM 540 C C . PRO A 1 71 ? 7.067 5.482 -5.217 1.00 84.62 71 PRO A C 1
ATOM 542 O O . PRO A 1 71 ? 6.887 5.178 -4.035 1.00 84.62 71 PRO A O 1
ATOM 545 N N . VAL A 1 72 ? 6.732 4.645 -6.203 1.00 84.56 72 VAL A N 1
ATOM 546 C CA . VAL A 1 72 ? 5.932 3.427 -5.989 1.00 84.56 72 VAL A CA 1
ATOM 547 C C . VAL A 1 72 ? 6.601 2.438 -5.039 1.00 84.56 72 VAL A C 1
ATOM 549 O O . VAL A 1 72 ? 5.920 1.782 -4.258 1.00 84.56 72 VAL A O 1
ATOM 552 N N . LEU A 1 73 ? 7.935 2.352 -5.065 1.00 86.44 73 LEU A N 1
ATOM 553 C CA . LEU A 1 73 ? 8.688 1.444 -4.201 1.00 86.44 73 LEU A CA 1
ATOM 554 C C . LEU A 1 73 ? 8.586 1.862 -2.730 1.00 86.44 73 LEU A C 1
ATOM 556 O O . LEU A 1 73 ? 8.351 1.009 -1.875 1.00 86.44 73 LEU A O 1
ATOM 560 N N . ASP A 1 74 ? 8.697 3.161 -2.447 1.00 85.69 74 ASP A N 1
ATOM 561 C CA . ASP A 1 74 ? 8.522 3.707 -1.097 1.00 85.69 74 ASP A CA 1
ATOM 562 C C . ASP A 1 74 ? 7.088 3.502 -0.623 1.00 85.69 74 ASP A C 1
ATOM 564 O O . ASP A 1 74 ? 6.847 3.065 0.502 1.00 85.69 74 ASP A O 1
ATOM 568 N N . PHE A 1 75 ? 6.125 3.750 -1.510 1.00 89.25 75 PHE A N 1
ATOM 569 C CA . PHE A 1 75 ? 4.716 3.573 -1.200 1.00 89.25 75 PHE A CA 1
ATOM 570 C C . PHE A 1 75 ? 4.378 2.109 -0.882 1.00 89.25 75 PHE A C 1
ATOM 572 O O . PHE A 1 75 ? 3.769 1.832 0.153 1.00 89.25 75 PHE A O 1
ATOM 579 N N . MET A 1 76 ? 4.846 1.153 -1.696 1.00 90.88 76 MET A N 1
ATOM 580 C CA . MET A 1 76 ? 4.744 -0.284 -1.404 1.00 90.88 76 MET A CA 1
ATOM 581 C C . MET A 1 76 ? 5.368 -0.626 -0.055 1.00 90.88 76 MET A C 1
ATOM 583 O O . MET A 1 76 ? 4.768 -1.349 0.739 1.00 90.88 76 MET A O 1
ATOM 587 N N . TYR A 1 77 ? 6.558 -0.096 0.223 1.00 91.31 77 TYR A N 1
ATOM 588 C CA . TYR A 1 77 ? 7.261 -0.344 1.473 1.00 91.31 77 TYR A CA 1
ATOM 589 C C . TYR A 1 77 ? 6.446 0.133 2.685 1.00 91.31 77 TYR A C 1
ATOM 591 O O . TYR A 1 77 ? 6.221 -0.631 3.627 1.00 91.31 77 TYR A O 1
ATOM 599 N N . CYS A 1 78 ? 5.934 1.364 2.642 1.00 93.44 78 CYS A N 1
ATOM 600 C CA . CYS A 1 78 ? 5.085 1.925 3.689 1.00 93.44 78 CYS A CA 1
ATOM 601 C C . CYS A 1 78 ? 3.776 1.144 3.873 1.00 93.44 78 CYS A C 1
ATOM 603 O O . CYS A 1 78 ? 3.357 0.915 5.011 1.00 93.44 78 CYS A O 1
ATOM 605 N N . LEU A 1 79 ? 3.143 0.697 2.786 1.00 94.25 79 LEU A N 1
ATOM 606 C CA . LEU A 1 79 ? 1.934 -0.126 2.845 1.00 94.25 79 LEU A CA 1
ATOM 607 C C . LEU A 1 79 ? 2.202 -1.492 3.487 1.00 94.25 79 LEU A C 1
ATOM 609 O O . LEU A 1 79 ? 1.454 -1.911 4.372 1.00 94.25 79 LEU A O 1
ATOM 613 N N . LEU A 1 80 ? 3.283 -2.169 3.097 1.00 95.19 80 LEU A N 1
ATOM 614 C CA . LEU A 1 80 ? 3.668 -3.467 3.657 1.00 95.19 80 LEU A CA 1
ATOM 615 C C . LEU A 1 80 ? 3.990 -3.368 5.152 1.00 95.19 80 LEU A C 1
ATOM 617 O O . LEU A 1 80 ? 3.498 -4.180 5.939 1.00 95.19 80 LEU A O 1
ATOM 621 N N . LEU A 1 81 ? 4.760 -2.353 5.562 1.00 94.12 81 LEU A N 1
ATOM 622 C CA . LEU A 1 81 ? 5.038 -2.088 6.977 1.00 94.12 81 LEU A CA 1
ATOM 623 C C . LEU A 1 81 ? 3.760 -1.777 7.757 1.00 94.12 81 LEU A C 1
ATOM 625 O O . LEU A 1 81 ? 3.572 -2.271 8.870 1.00 94.12 81 LEU A O 1
ATOM 629 N N . SER A 1 82 ? 2.857 -1.000 7.162 1.00 95.62 82 SER A N 1
ATOM 630 C CA . SER A 1 82 ? 1.563 -0.691 7.764 1.00 95.62 82 SER A CA 1
ATOM 631 C C . SER A 1 82 ? 0.726 -1.948 7.976 1.00 95.62 82 SER A C 1
ATOM 633 O O . SER A 1 82 ? 0.240 -2.175 9.081 1.00 95.62 82 SER A O 1
ATOM 635 N N . ALA A 1 83 ? 0.618 -2.806 6.960 1.00 94.50 83 ALA A N 1
ATOM 636 C CA . ALA A 1 83 ? -0.084 -4.084 7.048 1.00 94.50 83 ALA A CA 1
ATOM 637 C C . ALA A 1 83 ? 0.530 -5.014 8.103 1.00 94.50 83 ALA A C 1
ATOM 639 O O . ALA A 1 83 ? -0.200 -5.688 8.833 1.00 94.50 83 ALA A O 1
ATOM 640 N N . GLN A 1 84 ? 1.858 -5.028 8.230 1.00 94.19 84 GLN A N 1
ATOM 641 C CA . GLN A 1 84 ? 2.541 -5.805 9.261 1.00 94.19 84 GLN A CA 1
ATOM 642 C C . GLN A 1 84 ? 2.218 -5.279 10.665 1.00 94.19 84 GLN A C 1
ATOM 644 O O . GLN A 1 84 ? 1.890 -6.072 11.549 1.00 94.19 84 GLN A O 1
ATOM 649 N N . SER A 1 85 ? 2.270 -3.959 10.859 1.00 94.38 85 SER A N 1
ATOM 650 C CA . SER A 1 85 ? 1.935 -3.310 12.129 1.00 94.38 85 SER A CA 1
ATOM 651 C C . SER A 1 85 ? 0.488 -3.589 12.537 1.00 94.38 85 SER A C 1
ATOM 653 O O . SER A 1 85 ? 0.245 -4.053 13.650 1.00 94.38 85 SER A O 1
ATOM 655 N N . ILE A 1 86 ? -0.462 -3.418 11.611 1.00 93.94 86 ILE A N 1
ATOM 656 C CA . ILE A 1 86 ? -1.893 -3.676 11.832 1.00 93.94 86 ILE A CA 1
ATOM 657 C C . ILE A 1 86 ? -2.138 -5.118 12.270 1.00 93.94 86 ILE A C 1
ATOM 659 O O . ILE A 1 86 ? -2.868 -5.363 13.228 1.00 93.94 86 ILE A O 1
ATOM 663 N N . ARG A 1 87 ? -1.467 -6.087 11.641 1.00 89.81 87 ARG A N 1
ATOM 664 C CA . ARG A 1 87 ? -1.559 -7.497 12.047 1.00 89.81 87 ARG A CA 1
ATOM 665 C C . ARG A 1 87 ? -0.960 -7.793 13.412 1.00 89.81 87 ARG A C 1
ATOM 667 O O . ARG A 1 87 ? -1.382 -8.741 14.064 1.00 89.81 87 ARG A O 1
ATOM 674 N N . GLY A 1 88 ? 0.008 -6.994 13.844 1.00 89.62 88 GLY A N 1
ATOM 675 C CA . GLY A 1 88 ? 0.523 -7.016 15.209 1.00 89.62 88 GLY A CA 1
ATOM 676 C C . GLY A 1 88 ? -0.385 -6.314 16.226 1.00 89.62 88 GLY A C 1
ATOM 677 O O . GLY A 1 88 ? -0.013 -6.246 17.394 1.00 89.62 88 GLY A O 1
ATOM 678 N N . GLY A 1 89 ? -1.538 -5.773 15.811 1.00 90.38 89 GLY A N 1
ATOM 679 C CA . GLY A 1 89 ? -2.424 -4.955 16.646 1.00 90.38 89 GLY A CA 1
ATOM 680 C C . GLY A 1 89 ? -1.985 -3.491 16.782 1.00 90.38 89 GLY A C 1
ATOM 681 O O . GLY A 1 89 ? -2.544 -2.755 17.593 1.00 90.38 89 GLY A O 1
ATOM 682 N N . GLY A 1 90 ? -0.975 -3.065 16.019 1.00 93.88 90 GLY A N 1
ATOM 683 C CA . GLY A 1 90 ? -0.477 -1.692 15.971 1.00 93.88 90 GLY A CA 1
ATOM 684 C C . GLY A 1 90 ? -1.183 -0.828 14.923 1.00 93.88 90 GLY A C 1
ATOM 685 O O . GLY A 1 90 ? -2.036 -1.287 14.172 1.00 93.88 90 GLY A O 1
ATOM 686 N N . LYS A 1 91 ? -0.811 0.453 14.850 1.00 96.19 91 LYS A N 1
ATOM 687 C CA . LYS A 1 91 ? -1.294 1.372 13.806 1.00 96.19 91 LYS A CA 1
ATOM 688 C C . LYS A 1 91 ? -0.431 1.277 12.550 1.00 96.19 91 LYS A C 1
ATOM 690 O O . LYS A 1 91 ? 0.785 1.107 12.653 1.00 96.19 91 LYS A O 1
ATOM 695 N N . GLY A 1 92 ? -1.045 1.426 11.383 1.00 95.94 92 GLY A N 1
ATOM 696 C CA . GLY A 1 92 ? -0.342 1.609 10.115 1.00 95.94 92 GLY A CA 1
ATOM 697 C C . GLY A 1 92 ? -0.091 3.088 9.825 1.00 95.94 92 GLY A C 1
ATOM 698 O O . GLY A 1 92 ? -0.852 3.953 10.265 1.00 95.94 92 GLY A O 1
ATOM 699 N N . ARG A 1 93 ? 0.985 3.374 9.091 1.00 95.50 93 ARG A N 1
ATOM 700 C CA . ARG A 1 93 ? 1.389 4.728 8.722 1.00 95.50 93 ARG A CA 1
ATOM 701 C C . ARG A 1 93 ? 2.014 4.737 7.330 1.00 95.50 93 ARG A C 1
ATOM 703 O O . ARG A 1 93 ? 3.021 4.068 7.105 1.00 95.50 93 ARG A O 1
ATOM 710 N N . VAL A 1 94 ? 1.465 5.550 6.433 1.00 93.19 94 VAL A N 1
ATOM 711 C CA . VAL A 1 94 ? 2.038 5.812 5.109 1.00 93.19 94 VAL A CA 1
ATOM 712 C C . VAL A 1 94 ? 2.422 7.281 5.026 1.00 93.19 94 VAL A C 1
ATOM 714 O O . VAL A 1 94 ? 1.561 8.158 5.011 1.00 93.19 94 VAL A O 1
ATOM 717 N N . SER A 1 95 ? 3.726 7.538 5.030 1.00 88.69 95 SER A N 1
ATOM 718 C CA . SER A 1 95 ? 4.318 8.861 4.840 1.00 88.69 95 SER A CA 1
ATOM 719 C C . SER A 1 95 ? 4.928 8.953 3.452 1.00 88.69 95 SER A C 1
ATOM 721 O O . SER A 1 95 ? 5.522 7.984 2.982 1.00 88.69 95 SER A O 1
ATOM 723 N N . PHE A 1 96 ? 4.842 10.123 2.835 1.00 82.31 96 PHE A N 1
ATOM 724 C CA . PHE A 1 96 ? 5.431 10.367 1.526 1.00 82.31 96 PHE A CA 1
ATOM 725 C C . PHE A 1 96 ? 6.736 11.138 1.698 1.00 82.31 96 PHE A C 1
ATOM 727 O O . PHE A 1 96 ? 6.746 12.189 2.325 1.00 82.31 96 PHE A O 1
ATOM 734 N N . THR A 1 97 ? 7.837 10.626 1.149 1.00 74.06 97 THR A N 1
ATOM 735 C CA . THR A 1 97 ? 9.183 11.204 1.329 1.00 74.06 97 THR A CA 1
ATOM 736 C C . THR A 1 97 ? 9.258 12.684 0.929 1.00 74.06 97 THR A C 1
ATOM 738 O O . THR A 1 97 ? 9.965 13.457 1.566 1.00 74.06 97 THR A O 1
ATOM 741 N N . GLU A 1 98 ? 8.473 13.086 -0.073 1.00 75.94 98 GLU A N 1
ATOM 742 C CA . GLU A 1 98 ? 8.487 14.431 -0.663 1.00 75.94 98 GLU A CA 1
ATOM 743 C C . GLU A 1 98 ? 7.345 15.345 -0.167 1.00 75.94 98 GLU A C 1
ATOM 745 O O . GLU A 1 98 ? 7.125 16.417 -0.730 1.00 75.94 98 GLU A O 1
ATOM 750 N N . SER A 1 99 ? 6.566 14.946 0.851 1.00 80.06 99 SER A N 1
ATOM 751 C CA . SER A 1 99 ? 5.488 15.800 1.377 1.00 80.06 99 SER A CA 1
ATOM 752 C C . SER A 1 99 ? 5.127 15.509 2.834 1.00 80.06 99 SER A C 1
ATOM 754 O O . SER A 1 99 ? 5.220 14.376 3.295 1.00 80.06 99 SER A O 1
ATOM 756 N N . ASP A 1 100 ? 4.571 16.504 3.526 1.00 85.19 100 ASP A N 1
ATOM 757 C CA . ASP A 1 100 ? 4.032 16.345 4.888 1.00 85.19 100 ASP A CA 1
ATOM 758 C C . ASP A 1 100 ? 2.690 15.579 4.932 1.00 85.19 100 ASP A C 1
ATOM 760 O O . ASP A 1 100 ? 2.032 15.479 5.975 1.00 85.19 100 ASP A O 1
ATOM 764 N N . MET A 1 101 ? 2.255 15.035 3.793 1.00 88.81 101 MET A N 1
ATOM 765 C CA . MET A 1 101 ? 1.055 14.219 3.708 1.00 88.81 101 MET A CA 1
ATOM 766 C C . MET A 1 101 ? 1.252 12.893 4.451 1.00 88.81 101 MET A C 1
ATOM 768 O O . MET A 1 101 ? 2.307 12.253 4.419 1.00 88.81 101 MET A O 1
ATOM 772 N N . LEU A 1 102 ? 0.199 12.480 5.144 1.00 93.06 102 LEU A N 1
ATOM 773 C CA . LEU A 1 102 ? 0.190 11.303 5.986 1.00 93.06 102 LEU A CA 1
ATOM 774 C C . LEU A 1 102 ? -1.144 10.574 5.877 1.00 93.06 102 LEU A C 1
ATOM 776 O O . LEU A 1 102 ? -2.193 11.183 6.076 1.00 93.06 102 LEU A O 1
ATOM 780 N N . ILE A 1 103 ? -1.085 9.263 5.652 1.00 94.56 103 ILE A N 1
ATOM 781 C CA . ILE A 1 103 ? -2.222 8.363 5.846 1.00 94.56 103 ILE A CA 1
ATOM 782 C C . ILE A 1 103 ? -1.969 7.548 7.114 1.00 94.56 103 ILE A C 1
ATOM 784 O O . ILE A 1 103 ? -0.965 6.837 7.219 1.00 94.56 103 ILE A O 1
ATOM 788 N N . GLU A 1 104 ? -2.877 7.633 8.079 1.00 96.94 104 GLU A N 1
ATOM 789 C CA . GLU A 1 104 ? -2.885 6.775 9.262 1.00 96.94 104 GLU A CA 1
ATOM 790 C C . GLU A 1 104 ? -3.985 5.721 9.153 1.00 96.94 104 GLU A C 1
ATOM 792 O O . GLU A 1 104 ? -5.119 6.009 8.775 1.00 96.94 104 GLU A O 1
ATOM 797 N N . LEU A 1 105 ? -3.642 4.493 9.535 1.00 96.88 105 LEU A N 1
ATOM 798 C CA . LEU A 1 105 ? -4.538 3.344 9.541 1.00 96.88 105 LEU A CA 1
ATOM 799 C C . LEU A 1 105 ? -4.693 2.881 10.988 1.00 96.88 105 LEU A C 1
ATOM 801 O O . LEU A 1 105 ? -3.758 2.343 11.591 1.00 96.88 105 LEU A O 1
ATOM 805 N N . VAL A 1 106 ? -5.859 3.133 11.572 1.00 97.06 106 VAL A N 1
ATOM 806 C CA . VAL A 1 106 ? -6.132 2.900 12.990 1.00 97.06 106 VAL A CA 1
ATOM 807 C C . VAL A 1 106 ? -7.046 1.682 13.138 1.00 97.06 106 VAL A C 1
ATOM 809 O O . VAL A 1 106 ? -8.199 1.749 12.714 1.00 97.06 106 VAL A O 1
ATOM 812 N N . PRO A 1 107 ? -6.583 0.584 13.764 1.00 94.62 107 PRO A N 1
ATOM 813 C CA . PRO A 1 107 ? -7.426 -0.579 14.018 1.00 94.62 107 PRO A CA 1
ATOM 814 C C . PRO A 1 107 ? -8.638 -0.244 14.891 1.00 94.62 107 PRO A C 1
ATOM 816 O O . PRO A 1 107 ? -8.502 0.287 15.995 1.00 94.62 107 PRO A O 1
ATOM 819 N N . GLN A 1 108 ? -9.817 -0.604 14.396 1.00 92.44 108 GLN A N 1
ATOM 820 C CA . GLN A 1 108 ? -11.114 -0.555 15.064 1.00 92.44 108 GLN A CA 1
ATOM 821 C C . GLN A 1 108 ? -11.849 -1.868 14.770 1.00 92.44 108 GLN A C 1
ATOM 823 O O . GLN A 1 108 ? -12.860 -1.887 14.076 1.00 92.44 108 GLN A O 1
ATOM 828 N N . ALA A 1 109 ? -11.275 -2.982 15.245 1.00 81.75 109 ALA A N 1
ATOM 829 C CA . ALA A 1 109 ? -11.663 -4.334 14.843 1.00 81.75 109 ALA A CA 1
ATOM 830 C C . ALA A 1 109 ? -13.198 -4.520 14.754 1.00 81.75 109 ALA A C 1
ATOM 832 O O . ALA A 1 109 ? -13.892 -4.231 15.734 1.00 81.75 109 ALA A O 1
ATOM 833 N N . PRO A 1 110 ? -13.722 -5.024 13.617 1.00 84.81 110 PRO A N 1
ATOM 834 C CA . PRO A 1 110 ? -12.994 -5.651 12.498 1.00 84.81 110 PRO A CA 1
ATOM 835 C C . PRO A 1 110 ? -12.445 -4.680 11.430 1.00 84.81 110 PRO A C 1
ATOM 837 O O . PRO A 1 110 ? -11.777 -5.107 10.483 1.00 84.81 110 PRO A O 1
ATOM 840 N N . GLU A 1 111 ? -12.693 -3.386 11.578 1.00 93.12 111 GLU A N 1
ATOM 841 C CA . GLU A 1 111 ? -12.415 -2.371 10.563 1.00 93.12 111 GLU A CA 1
ATOM 842 C C . GLU A 1 111 ? -11.110 -1.617 10.838 1.00 93.12 111 GLU A C 1
ATOM 844 O O . GLU A 1 111 ? -10.535 -1.659 11.931 1.00 93.12 111 GLU A O 1
ATOM 849 N N . LEU A 1 112 ? -10.627 -0.924 9.817 1.00 94.06 112 LEU A N 1
ATOM 850 C CA . LEU A 1 112 ? -9.582 0.077 9.908 1.00 94.06 112 LEU A CA 1
ATOM 851 C C . LEU A 1 112 ? -10.204 1.431 9.635 1.00 94.06 112 LEU A C 1
ATOM 853 O O . LEU A 1 112 ? -10.790 1.637 8.578 1.00 94.06 112 LEU A O 1
ATOM 857 N N . LYS A 1 113 ? -9.994 2.369 10.554 1.00 96.56 113 LYS A N 1
ATOM 858 C CA . LYS A 1 113 ? -10.252 3.779 10.300 1.00 96.56 113 LYS A CA 1
ATOM 859 C C . LYS A 1 113 ? -9.060 4.382 9.568 1.00 96.56 113 LYS A C 1
ATOM 861 O O . LYS A 1 113 ? -7.926 4.276 10.038 1.00 96.56 113 LYS A O 1
ATOM 866 N N . ILE A 1 114 ? -9.326 5.044 8.453 1.00 95.94 114 ILE A N 1
ATOM 867 C CA . ILE A 1 114 ? -8.343 5.690 7.589 1.00 95.94 114 ILE A CA 1
ATOM 868 C C . ILE A 1 114 ? -8.429 7.198 7.810 1.00 95.94 114 ILE A C 1
ATOM 870 O O . ILE A 1 114 ? -9.484 7.806 7.629 1.00 95.94 114 ILE A O 1
ATOM 874 N N . LEU A 1 115 ? -7.315 7.803 8.212 1.00 96.00 115 LEU A N 1
ATOM 875 C CA . LEU A 1 115 ? -7.184 9.244 8.415 1.00 96.00 115 LEU A CA 1
ATOM 876 C C . LEU A 1 115 ? -6.159 9.800 7.433 1.00 96.00 115 LEU A C 1
ATOM 878 O O . LEU A 1 115 ? -5.087 9.219 7.274 1.00 96.00 115 LEU A O 1
ATOM 882 N N . ARG A 1 116 ? -6.471 10.936 6.812 1.00 94.38 116 ARG A N 1
ATOM 883 C CA . ARG A 1 116 ? -5.580 11.661 5.902 1.00 94.38 116 ARG A CA 1
ATOM 884 C C . ARG A 1 116 ? -5.231 12.999 6.547 1.00 94.38 116 ARG A C 1
ATOM 886 O O . ARG A 1 116 ? -6.117 13.685 7.042 1.00 94.38 116 ARG A O 1
ATOM 893 N N . SER A 1 117 ? -3.957 13.389 6.585 1.00 95.00 117 SER A N 1
ATOM 894 C CA . SER A 1 117 ? -3.566 14.647 7.252 1.00 95.00 117 SER A CA 1
ATOM 895 C C . SER A 1 117 ? -4.088 15.904 6.556 1.00 95.00 117 SER A C 1
ATOM 897 O O . SER A 1 117 ? -4.144 16.960 7.181 1.00 95.00 117 SER A O 1
ATOM 899 N N . TRP A 1 118 ? -4.463 15.795 5.283 1.00 92.88 118 TRP A N 1
ATOM 900 C CA . TRP A 1 118 ? -4.942 16.901 4.456 1.00 92.88 118 TRP A CA 1
ATOM 901 C C . TRP A 1 118 ? -6.468 16.989 4.353 1.00 92.88 118 TRP A C 1
ATOM 903 O O . TRP A 1 118 ? -6.975 18.009 3.893 1.00 92.88 118 TRP A O 1
ATOM 913 N N . ASP A 1 119 ? -7.201 15.964 4.795 1.00 92.31 119 ASP A N 1
ATOM 914 C CA . ASP A 1 119 ? -8.662 15.936 4.751 1.00 92.31 119 ASP A CA 1
ATOM 915 C C . ASP A 1 119 ? -9.217 15.341 6.058 1.00 92.31 119 ASP A C 1
ATOM 917 O O . ASP A 1 119 ? -8.936 14.181 6.380 1.00 92.31 119 ASP A O 1
ATOM 921 N N . PRO A 1 120 ? -10.006 16.110 6.835 1.00 89.38 120 PRO A N 1
ATOM 922 C CA . PRO A 1 120 ? -10.551 15.646 8.104 1.00 89.38 120 PRO A CA 1
ATOM 923 C C . PRO A 1 120 ? -11.617 14.548 7.964 1.00 89.38 120 PRO A C 1
ATOM 925 O O . PRO A 1 120 ? -12.005 13.976 8.987 1.00 89.38 120 PRO A O 1
ATOM 928 N N . VAL A 1 121 ? -12.120 14.261 6.758 1.00 94.19 121 VAL A N 1
ATOM 929 C CA . VAL A 1 121 ? -13.135 13.225 6.530 1.00 94.19 121 VAL A CA 1
ATOM 930 C C . VAL A 1 121 ? -12.497 11.831 6.631 1.00 94.19 121 VAL A C 1
ATOM 932 O O . VAL A 1 121 ? -11.658 11.472 5.794 1.00 94.19 121 VAL A O 1
ATOM 935 N N . PRO A 1 122 ? -12.873 11.023 7.646 1.00 94.19 122 PRO A N 1
ATOM 936 C CA . PRO A 1 122 ? -12.324 9.687 7.812 1.00 94.19 122 PRO A CA 1
ATOM 937 C C . PRO A 1 122 ? -12.941 8.711 6.808 1.00 94.19 122 PRO A C 1
ATOM 939 O O . PRO A 1 122 ? -14.146 8.747 6.564 1.00 94.19 122 PRO A O 1
ATOM 942 N N . GLY A 1 123 ? -12.121 7.792 6.307 1.00 94.19 123 GLY A N 1
ATOM 943 C CA . GLY A 1 123 ? -12.592 6.604 5.596 1.00 94.19 123 GLY A CA 1
ATOM 944 C C . GLY A 1 123 ? -12.502 5.358 6.466 1.00 94.19 123 GLY A C 1
ATOM 945 O O . GLY A 1 123 ? -11.909 5.392 7.547 1.00 94.19 123 GLY A O 1
ATOM 946 N N . ASN A 1 124 ? -13.048 4.247 5.988 1.00 93.38 124 ASN A N 1
ATOM 947 C CA . ASN A 1 124 ? -12.971 2.945 6.633 1.00 93.38 124 ASN A CA 1
ATOM 948 C C . ASN A 1 124 ? -12.792 1.834 5.591 1.00 93.38 124 ASN A C 1
ATOM 950 O O . ASN A 1 124 ? -13.187 1.978 4.436 1.00 93.38 124 ASN A O 1
ATOM 954 N N . CYS A 1 125 ? -12.188 0.723 5.999 1.00 92.69 125 CYS A N 1
ATOM 955 C CA . CYS A 1 125 ? -12.179 -0.522 5.228 1.00 92.69 125 CYS A CA 1
ATOM 956 C C . CYS A 1 125 ? -12.005 -1.732 6.153 1.00 92.69 125 CYS A C 1
ATOM 958 O O . CYS A 1 125 ? -11.638 -1.591 7.325 1.00 92.69 125 CYS A O 1
ATOM 960 N N . GLY A 1 126 ? -12.237 -2.943 5.647 1.00 91.88 126 GLY A N 1
ATOM 961 C CA . GLY A 1 126 ? -11.955 -4.157 6.408 1.00 91.88 126 GLY A CA 1
ATOM 962 C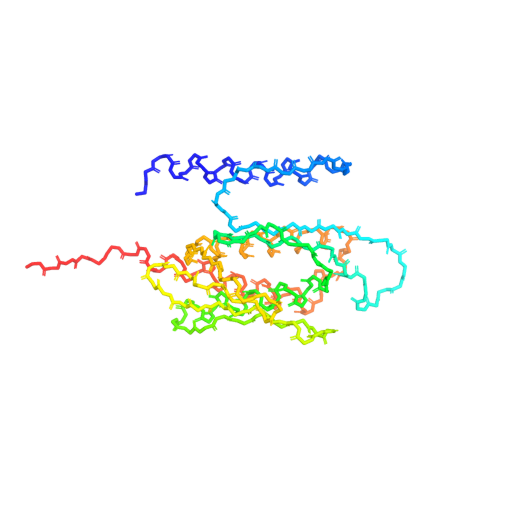 C . GLY A 1 126 ? -10.453 -4.348 6.651 1.00 91.88 126 GLY A C 1
ATOM 963 O O . GLY A 1 126 ? -9.627 -4.117 5.767 1.00 91.88 126 GLY A O 1
ATOM 964 N N . THR A 1 127 ? -10.066 -4.856 7.826 1.00 89.94 127 THR A N 1
ATOM 965 C CA . THR A 1 127 ? -8.643 -5.153 8.100 1.00 89.94 127 THR A CA 1
ATOM 966 C C . THR A 1 127 ? -8.072 -6.181 7.115 1.00 89.94 127 THR A C 1
ATOM 968 O O . THR A 1 127 ? -6.979 -6.003 6.575 1.00 89.94 127 THR A O 1
ATOM 971 N N . ASP A 1 128 ? -8.816 -7.257 6.854 1.00 87.75 128 ASP A N 1
ATOM 972 C CA . ASP A 1 128 ? -8.402 -8.295 5.904 1.00 87.75 128 ASP A CA 1
ATOM 973 C C . ASP A 1 128 ? -8.398 -7.789 4.461 1.00 87.75 128 ASP A C 1
ATOM 9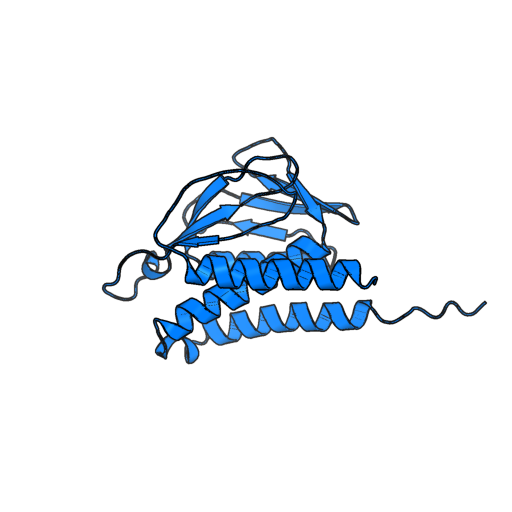75 O O . ASP A 1 128 ? -7.509 -8.140 3.683 1.00 87.75 128 ASP A O 1
ATOM 979 N N . GLU A 1 129 ? -9.365 -6.940 4.126 1.00 89.12 129 GLU A N 1
ATOM 980 C CA . GLU A 1 129 ? -9.489 -6.299 2.823 1.00 89.12 129 GLU A CA 1
ATOM 981 C C . GLU A 1 129 ? -8.258 -5.439 2.519 1.00 89.12 129 GLU A C 1
ATOM 983 O O . GLU A 1 129 ? -7.607 -5.642 1.492 1.00 89.12 129 GLU A O 1
ATOM 988 N N . PHE A 1 130 ? -7.859 -4.579 3.462 1.00 91.06 130 PHE A N 1
ATOM 989 C CA . PHE A 1 130 ? -6.639 -3.784 3.361 1.00 91.06 130 PHE A CA 1
ATOM 990 C C . PHE A 1 130 ? -5.408 -4.661 3.116 1.00 91.06 130 PHE A C 1
ATOM 992 O O . PHE A 1 130 ? -4.631 -4.407 2.197 1.00 91.06 130 PHE A O 1
ATOM 999 N N . VAL A 1 131 ? -5.225 -5.735 3.893 1.00 89.88 131 VAL A N 1
ATOM 1000 C CA . VAL A 1 131 ? -4.036 -6.586 3.734 1.00 89.88 131 VAL A CA 1
ATOM 1001 C C . VAL A 1 131 ? -4.033 -7.320 2.389 1.00 89.88 131 VAL A C 1
ATOM 1003 O O . VAL A 1 131 ? -2.974 -7.468 1.768 1.00 89.88 131 VAL A O 1
ATOM 1006 N N . VAL A 1 132 ? -5.194 -7.787 1.924 1.00 87.88 132 VAL A N 1
ATOM 1007 C CA . VAL A 1 132 ? -5.327 -8.413 0.602 1.00 87.88 132 VAL A CA 1
ATOM 1008 C C . VAL A 1 132 ? -4.979 -7.413 -0.495 1.00 87.88 132 VAL A C 1
ATOM 1010 O O . VAL A 1 132 ? -4.205 -7.752 -1.392 1.00 87.88 132 VAL A O 1
ATOM 1013 N N . ALA A 1 133 ? -5.494 -6.189 -0.410 1.00 87.88 133 ALA A N 1
ATOM 1014 C CA . ALA A 1 133 ? -5.235 -5.158 -1.400 1.00 87.88 133 ALA A CA 1
ATOM 1015 C C . ALA A 1 133 ? -3.761 -4.731 -1.427 1.00 87.88 133 ALA A C 1
ATOM 1017 O O . ALA A 1 133 ? -3.168 -4.695 -2.502 1.00 87.88 133 ALA A O 1
ATOM 1018 N N . VAL A 1 134 ? -3.125 -4.533 -0.264 1.00 90.69 134 VAL A N 1
ATOM 1019 C CA . VAL A 1 134 ? -1.678 -4.262 -0.170 1.00 90.69 134 VAL A CA 1
ATOM 1020 C C . VAL A 1 134 ? -0.863 -5.378 -0.817 1.00 90.69 134 VAL A C 1
ATOM 1022 O O . VAL A 1 134 ? 0.032 -5.106 -1.614 1.00 90.69 134 VAL A O 1
ATOM 1025 N N . THR A 1 135 ? -1.192 -6.639 -0.519 1.00 89.56 135 THR A N 1
ATOM 1026 C CA . THR A 1 135 ? -0.482 -7.795 -1.090 1.00 89.56 135 THR A CA 1
ATOM 1027 C C . THR A 1 135 ? -0.587 -7.803 -2.615 1.00 89.56 135 THR A C 1
ATOM 1029 O O . THR A 1 135 ? 0.423 -7.958 -3.296 1.00 89.56 135 THR A O 1
ATOM 1032 N N . ARG A 1 136 ? -1.795 -7.592 -3.153 1.00 88.25 136 ARG A N 1
ATOM 1033 C CA . ARG A 1 136 ? -2.046 -7.564 -4.601 1.00 88.25 136 ARG A CA 1
ATOM 1034 C C . ARG A 1 136 ? -1.347 -6.397 -5.286 1.00 88.25 136 ARG A C 1
ATOM 1036 O O . ARG A 1 136 ? -0.722 -6.605 -6.318 1.00 88.25 136 ARG A O 1
ATOM 1043 N N . PHE A 1 137 ? -1.415 -5.206 -4.699 1.00 86.19 137 PHE A N 1
ATOM 1044 C CA . PHE A 1 137 ? -0.735 -4.020 -5.208 1.00 86.19 137 PHE A CA 1
ATOM 1045 C C . PHE A 1 137 ? 0.782 -4.229 -5.281 1.00 86.19 137 PHE A C 1
ATOM 1047 O O . PHE A 1 137 ? 1.398 -3.966 -6.312 1.00 86.19 137 PHE A O 1
ATOM 1054 N N . THR A 1 138 ? 1.385 -4.761 -4.211 1.00 90.38 138 THR A N 1
ATOM 1055 C CA . THR A 1 138 ? 2.816 -5.089 -4.197 1.00 90.38 138 THR A CA 1
ATOM 1056 C C . THR A 1 138 ? 3.162 -6.135 -5.253 1.00 90.38 138 THR A C 1
ATOM 1058 O O . THR A 1 138 ? 4.128 -5.942 -5.982 1.00 90.38 138 THR A O 1
ATOM 1061 N N . ASP A 1 139 ? 2.388 -7.216 -5.372 1.00 89.38 139 ASP A N 1
ATOM 1062 C CA . ASP A 1 139 ? 2.652 -8.264 -6.365 1.00 89.38 139 ASP A CA 1
ATOM 1063 C C . ASP A 1 139 ? 2.584 -7.722 -7.796 1.00 89.38 139 ASP A C 1
ATOM 1065 O O . ASP A 1 139 ? 3.497 -7.958 -8.589 1.00 89.38 139 ASP A O 1
ATOM 1069 N N . ALA A 1 140 ? 1.527 -6.969 -8.110 1.00 85.50 140 ALA A N 1
ATOM 1070 C CA . ALA A 1 140 ? 1.316 -6.391 -9.430 1.00 85.50 140 ALA A CA 1
ATOM 1071 C C . ALA A 1 140 ? 2.426 -5.399 -9.788 1.00 85.50 140 ALA A C 1
ATOM 1073 O O . ALA A 1 140 ? 3.040 -5.515 -10.848 1.00 85.50 140 ALA A O 1
ATOM 1074 N N . GLY A 1 141 ? 2.738 -4.456 -8.897 1.00 85.75 141 GLY A N 1
ATOM 1075 C CA . GLY A 1 141 ? 3.743 -3.449 -9.205 1.00 85.75 141 GLY A CA 1
ATOM 1076 C C . GLY A 1 141 ? 5.179 -3.985 -9.171 1.00 85.75 141 GLY A C 1
ATOM 1077 O O . GLY A 1 141 ? 5.982 -3.581 -10.008 1.00 85.75 141 GLY A O 1
ATOM 1078 N N . LEU A 1 142 ? 5.516 -4.952 -8.306 1.00 88.94 142 LEU A N 1
ATOM 1079 C CA . LEU A 1 142 ? 6.811 -5.644 -8.393 1.00 88.94 142 LEU A CA 1
ATOM 1080 C C . LEU A 1 142 ? 6.940 -6.441 -9.692 1.00 88.94 142 LEU A C 1
ATOM 1082 O O . LEU A 1 142 ? 8.009 -6.414 -10.301 1.00 88.94 142 LEU A O 1
ATOM 1086 N N . GLY A 1 143 ? 5.873 -7.130 -10.112 1.00 87.75 143 GLY A N 1
ATOM 1087 C CA . GLY A 1 143 ? 5.820 -7.839 -11.390 1.00 87.75 143 GLY A CA 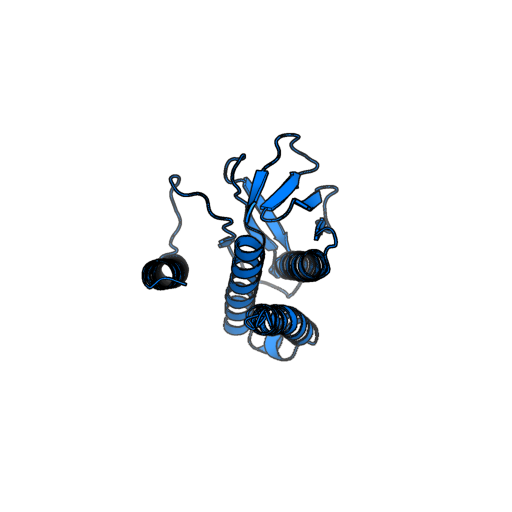1
ATOM 1088 C C . GLY A 1 143 ? 6.073 -6.891 -12.557 1.00 87.75 143 GLY A C 1
ATOM 1089 O O . GLY A 1 143 ? 7.019 -7.094 -13.315 1.00 87.75 143 GLY A O 1
ATOM 1090 N N . PHE A 1 144 ? 5.320 -5.792 -12.616 1.00 83.31 144 PHE A N 1
ATOM 1091 C CA . PHE A 1 144 ? 5.473 -4.754 -13.633 1.00 83.31 144 PHE A CA 1
ATOM 1092 C C . PHE A 1 144 ? 6.903 -4.196 -13.700 1.00 83.31 144 PHE A C 1
ATOM 1094 O O . PHE A 1 144 ? 7.518 -4.174 -14.768 1.00 83.31 144 PHE A O 1
ATOM 1101 N N . ILE A 1 145 ? 7.467 -3.787 -12.557 1.00 81.94 145 ILE A N 1
ATOM 1102 C CA . ILE A 1 145 ? 8.825 -3.231 -12.506 1.00 81.94 145 ILE A CA 1
ATOM 1103 C C . ILE A 1 145 ? 9.849 -4.275 -12.946 1.00 81.94 145 ILE A C 1
ATOM 1105 O O . ILE A 1 145 ? 10.770 -3.952 -13.690 1.00 81.94 145 ILE A O 1
ATOM 1109 N N . ALA A 1 146 ? 9.716 -5.521 -12.495 1.00 86.12 146 ALA A N 1
ATOM 1110 C CA . ALA A 1 146 ? 10.654 -6.578 -12.838 1.00 86.12 146 ALA A CA 1
ATOM 1111 C C . ALA A 1 146 ? 10.568 -6.977 -14.319 1.00 86.12 146 ALA A C 1
ATOM 1113 O O . ALA A 1 146 ? 11.585 -7.346 -14.909 1.00 86.12 146 ALA A O 1
ATOM 1114 N N . ASP A 1 147 ? 9.390 -6.907 -14.931 1.00 83.50 147 ASP A N 1
ATOM 1115 C CA . ASP A 1 147 ? 9.207 -7.189 -16.354 1.00 83.50 147 ASP A CA 1
ATOM 1116 C C . ASP A 1 147 ? 9.799 -6.082 -17.226 1.00 83.50 147 ASP A C 1
ATOM 1118 O O . ASP A 1 147 ? 10.527 -6.382 -18.173 1.00 83.50 147 ASP A O 1
ATOM 1122 N N . ARG A 1 148 ? 9.586 -4.811 -16.859 1.00 79.00 148 ARG A N 1
ATOM 1123 C CA . ARG A 1 148 ? 10.159 -3.663 -17.579 1.00 79.00 148 ARG A CA 1
ATOM 1124 C C . ARG A 1 148 ? 11.658 -3.488 -17.328 1.00 79.00 148 ARG A C 1
ATOM 1126 O O . ARG A 1 148 ? 12.406 -3.157 -18.244 1.00 79.00 148 ARG A O 1
ATOM 1133 N N . TYR A 1 149 ? 12.116 -3.765 -16.109 1.00 77.69 149 TYR A N 1
ATOM 1134 C CA . TYR A 1 149 ? 13.508 -3.618 -15.682 1.00 77.69 149 TYR A CA 1
ATOM 1135 C C . TYR A 1 149 ? 14.037 -4.919 -15.057 1.00 77.69 149 TYR A C 1
ATOM 1137 O O . TYR A 1 149 ? 14.195 -5.009 -13.837 1.00 77.69 149 TYR A O 1
ATOM 1145 N N . PRO A 1 150 ? 14.400 -5.937 -15.861 1.00 83.06 150 PRO A N 1
ATOM 1146 C CA . PRO A 1 150 ? 14.807 -7.247 -15.345 1.00 83.06 150 PRO A CA 1
ATOM 1147 C C . PRO A 1 150 ? 15.968 -7.224 -14.346 1.00 83.06 150 PRO A C 1
ATOM 1149 O O . PRO A 1 150 ? 16.008 -8.052 -13.434 1.00 83.06 150 PRO A O 1
ATOM 1152 N N . ALA A 1 151 ? 16.884 -6.256 -14.464 1.00 79.25 151 ALA A N 1
ATOM 1153 C CA . ALA A 1 151 ? 17.987 -6.066 -13.521 1.00 79.25 151 ALA A CA 1
ATOM 1154 C C . ALA A 1 151 ? 17.510 -5.779 -12.082 1.00 79.25 151 ALA A C 1
ATOM 1156 O O . ALA A 1 151 ? 18.223 -6.097 -11.128 1.00 79.25 151 ALA A O 1
ATOM 1157 N N . PHE A 1 152 ? 16.296 -5.243 -11.909 1.00 80.12 152 PHE A N 1
ATOM 1158 C CA . PHE A 1 152 ? 15.704 -4.974 -10.600 1.00 80.12 152 PHE A CA 1
ATOM 1159 C C . PHE A 1 152 ? 15.527 -6.241 -9.756 1.00 80.12 152 PHE A C 1
ATOM 1161 O O . PHE A 1 152 ? 15.657 -6.175 -8.538 1.00 80.12 152 PHE A O 1
ATOM 1168 N N . ARG A 1 153 ? 15.346 -7.417 -10.374 1.00 85.19 153 ARG A N 1
ATOM 1169 C CA . ARG A 1 153 ? 15.234 -8.700 -9.650 1.00 85.19 153 ARG A CA 1
ATOM 1170 C C . ARG A 1 153 ? 16.470 -9.025 -8.801 1.00 85.19 153 ARG A C 1
ATOM 1172 O O . ARG A 1 153 ? 16.359 -9.708 -7.783 1.00 85.19 153 ARG A O 1
ATOM 1179 N N . ASN A 1 154 ? 17.635 -8.513 -9.203 1.00 81.19 154 ASN A N 1
ATOM 1180 C CA . ASN A 1 154 ? 18.901 -8.682 -8.487 1.00 81.19 154 ASN A CA 1
ATOM 1181 C C . ASN A 1 154 ? 19.157 -7.569 -7.457 1.00 81.19 154 ASN A C 1
ATOM 1183 O O . ASN A 1 154 ? 20.157 -7.606 -6.742 1.00 81.19 154 ASN A O 1
ATOM 1187 N N . ASN A 1 155 ? 18.281 -6.565 -7.378 1.00 81.00 155 ASN A N 1
ATOM 1188 C CA . ASN A 1 155 ? 18.402 -5.480 -6.418 1.00 81.00 155 ASN A CA 1
ATOM 1189 C C . ASN A 1 155 ? 17.987 -5.970 -5.011 1.00 81.00 155 ASN A C 1
ATOM 1191 O O . ASN A 1 155 ? 16.910 -6.553 -4.866 1.00 81.00 155 ASN A O 1
ATOM 1195 N N . PRO A 1 156 ? 18.769 -5.698 -3.948 1.00 82.81 156 PRO A N 1
ATOM 1196 C CA . PRO A 1 156 ? 18.393 -6.058 -2.578 1.00 82.81 156 PRO A CA 1
ATOM 1197 C C . PRO A 1 156 ? 17.023 -5.524 -2.130 1.00 82.81 156 PRO A C 1
ATOM 1199 O O . PRO A 1 156 ? 16.356 -6.161 -1.318 1.00 82.81 156 PRO A O 1
ATOM 1202 N N . THR A 1 157 ? 16.579 -4.378 -2.651 1.00 84.25 157 THR A N 1
ATOM 1203 C CA . THR A 1 157 ? 15.252 -3.809 -2.369 1.00 84.25 157 THR A CA 1
ATOM 1204 C C . THR A 1 157 ? 14.127 -4.715 -2.861 1.00 84.25 157 THR A C 1
ATOM 1206 O O . THR A 1 157 ? 13.145 -4.889 -2.143 1.00 84.25 157 THR A O 1
ATOM 1209 N N . TYR A 1 158 ? 14.284 -5.350 -4.028 1.00 85.06 158 TYR A N 1
ATOM 1210 C CA . TYR A 1 158 ? 13.303 -6.306 -4.545 1.00 85.06 158 TYR A CA 1
ATOM 1211 C C . TYR A 1 158 ? 13.110 -7.472 -3.566 1.00 85.06 158 TYR A C 1
ATOM 1213 O O . TYR A 1 158 ? 11.985 -7.777 -3.180 1.00 85.06 158 TYR A O 1
ATOM 1221 N N . GLN A 1 159 ? 14.211 -8.060 -3.081 1.00 87.31 159 GLN A N 1
ATOM 1222 C CA . GLN A 1 159 ? 14.155 -9.163 -2.114 1.00 87.31 159 GLN A CA 1
ATOM 1223 C C . GLN A 1 159 ? 13.506 -8.741 -0.790 1.00 87.31 159 GLN A C 1
ATOM 1225 O O . GLN A 1 159 ? 12.624 -9.433 -0.293 1.00 87.31 159 GLN A O 1
ATOM 1230 N N . LYS A 1 160 ? 13.847 -7.555 -0.267 1.00 87.56 160 LYS A N 1
ATOM 1231 C CA . LYS A 1 160 ? 13.216 -7.019 0.951 1.00 87.56 160 LYS A CA 1
ATOM 1232 C C . LYS A 1 160 ? 11.695 -6.896 0.819 1.00 87.56 160 LYS A C 1
ATOM 1234 O O . LYS A 1 160 ? 10.973 -7.270 1.739 1.00 87.56 160 LYS A O 1
ATOM 1239 N N . LEU A 1 161 ? 11.202 -6.377 -0.308 1.00 88.75 161 LEU A N 1
ATOM 1240 C CA . LEU A 1 161 ? 9.762 -6.224 -0.546 1.00 88.75 161 LEU A CA 1
ATOM 1241 C C . LEU A 1 161 ? 9.059 -7.589 -0.647 1.00 88.75 161 LEU A C 1
ATOM 1243 O O . LEU A 1 161 ? 7.990 -7.771 -0.060 1.00 88.75 161 LEU A O 1
ATOM 1247 N N . ILE A 1 162 ? 9.687 -8.569 -1.305 1.00 92.50 162 ILE A N 1
ATOM 1248 C CA . ILE A 1 162 ? 9.194 -9.953 -1.365 1.00 92.50 162 ILE A CA 1
ATOM 1249 C C . ILE A 1 162 ? 9.136 -10.595 0.028 1.00 92.50 162 ILE A C 1
ATOM 1251 O O . ILE A 1 162 ? 8.147 -11.265 0.346 1.00 92.50 162 ILE A O 1
ATOM 1255 N N . ASP A 1 163 ? 10.140 -10.375 0.876 1.00 89.56 163 ASP A N 1
ATOM 1256 C CA . ASP A 1 163 ? 10.182 -10.912 2.240 1.00 89.56 163 ASP A CA 1
ATOM 1257 C C . ASP A 1 163 ? 9.057 -10.338 3.108 1.00 89.56 163 ASP A C 1
ATOM 1259 O O . ASP A 1 163 ? 8.312 -11.095 3.744 1.00 89.56 163 ASP A O 1
ATOM 1263 N N . PHE A 1 164 ? 8.862 -9.013 3.085 1.00 89.38 164 PHE A N 1
ATOM 1264 C CA . PHE A 1 164 ? 7.753 -8.364 3.791 1.00 89.38 164 PHE A CA 1
ATOM 1265 C C . PHE A 1 164 ? 6.401 -8.910 3.335 1.00 89.38 164 PHE A C 1
ATOM 1267 O O . PHE A 1 164 ? 5.586 -9.343 4.157 1.00 89.38 164 PHE A O 1
ATOM 1274 N N . ARG A 1 165 ? 6.187 -8.968 2.017 1.00 91.94 165 ARG A N 1
ATOM 1275 C CA . ARG A 1 165 ? 4.970 -9.518 1.413 1.00 91.94 165 ARG A CA 1
ATOM 1276 C C . ARG A 1 165 ? 4.739 -10.970 1.839 1.00 91.94 165 ARG A C 1
ATOM 1278 O O . ARG A 1 165 ? 3.626 -11.350 2.207 1.00 91.94 165 ARG A O 1
ATOM 1285 N N . SER A 1 166 ? 5.778 -11.801 1.836 1.00 90.12 166 SER A N 1
ATOM 1286 C CA . SER A 1 166 ? 5.687 -13.218 2.216 1.00 90.12 166 SER A CA 1
ATOM 1287 C C . SER A 1 166 ? 5.365 -13.410 3.702 1.00 90.12 166 SER A C 1
ATOM 1289 O O . SER A 1 166 ? 4.613 -14.326 4.066 1.00 90.12 166 SER A O 1
ATOM 1291 N N . GLY A 1 167 ? 5.866 -12.516 4.560 1.00 88.06 167 GLY A N 1
ATOM 1292 C CA . GLY A 1 167 ? 5.506 -12.444 5.975 1.00 88.06 167 GLY A CA 1
ATOM 1293 C C . GLY A 1 167 ? 4.009 -12.203 6.186 1.00 88.06 167 GLY A C 1
ATOM 1294 O O . GLY A 1 167 ? 3.380 -12.890 7.000 1.00 88.06 167 GLY A O 1
ATOM 1295 N N . LEU A 1 168 ? 3.408 -11.311 5.390 1.00 85.31 168 LEU A N 1
ATOM 1296 C CA . LEU A 1 168 ? 1.965 -11.063 5.413 1.00 85.31 168 LEU A CA 1
ATOM 1297 C C . LEU A 1 168 ? 1.179 -12.307 4.978 1.00 85.31 168 LEU A C 1
ATOM 1299 O O . LEU A 1 168 ? 0.277 -12.745 5.685 1.00 85.31 168 LEU A O 1
ATOM 1303 N N . VAL A 1 169 ? 1.526 -12.973 3.881 1.00 80.00 169 VAL A N 1
ATOM 1304 C CA . VAL A 1 169 ? 0.767 -14.170 3.456 1.00 80.00 169 VAL A CA 1
ATOM 1305 C C . VAL A 1 169 ? 0.848 -15.299 4.496 1.00 80.00 169 VAL A C 1
ATOM 1307 O O . VAL A 1 169 ? -0.156 -15.943 4.818 1.00 80.00 169 VAL A O 1
ATOM 1310 N N . SER A 1 170 ? 2.025 -15.504 5.088 1.00 77.44 170 SER A N 1
ATOM 1311 C CA . SER A 1 170 ? 2.277 -16.588 6.047 1.00 77.44 170 SER A CA 1
ATOM 1312 C C . SER A 1 170 ? 1.537 -16.417 7.376 1.00 77.44 170 SER A C 1
ATOM 1314 O O . SER A 1 170 ? 1.114 -17.405 7.980 1.00 77.44 170 SER A O 1
ATOM 1316 N N . ALA A 1 171 ? 1.357 -15.179 7.841 1.00 66.44 171 ALA A N 1
ATOM 1317 C CA . ALA A 1 171 ? 0.597 -14.894 9.057 1.00 66.44 171 ALA A CA 1
ATOM 1318 C C . ALA A 1 171 ? -0.913 -15.147 8.875 1.00 66.44 171 ALA A C 1
ATOM 1320 O O . ALA A 1 171 ? -1.562 -15.653 9.786 1.00 66.44 171 ALA A O 1
ATOM 1321 N N . SER A 1 172 ? -1.454 -14.917 7.672 1.00 60.97 172 SER A N 1
ATOM 1322 C CA . SER A 1 172 ? -2.885 -15.111 7.380 1.00 60.97 172 SER A CA 1
ATOM 1323 C C . SER A 1 172 ? -3.306 -16.578 7.485 1.00 60.97 172 SER A C 1
ATOM 1325 O O . SER A 1 172 ? -4.411 -16.901 7.915 1.00 60.97 172 SER A O 1
ATOM 1327 N N . ARG A 1 173 ? -2.400 -17.492 7.119 1.00 60.47 173 ARG A N 1
ATOM 1328 C CA . ARG A 1 173 ? -2.651 -18.938 7.166 1.00 60.47 173 ARG A CA 1
ATOM 1329 C C . ARG A 1 173 ? -2.666 -19.499 8.587 1.00 60.47 173 ARG A C 1
ATOM 1331 O O . ARG A 1 173 ? -3.330 -20.503 8.815 1.00 60.47 173 ARG A O 1
ATOM 1338 N N . ARG A 1 174 ? -1.955 -18.876 9.535 1.00 60.12 174 ARG A N 1
ATOM 1339 C CA . ARG A 1 174 ? -1.904 -19.346 10.931 1.00 60.12 174 ARG A CA 1
ATOM 1340 C C . ARG A 1 174 ? -3.173 -19.005 11.707 1.00 60.12 174 ARG A C 1
ATOM 1342 O O . ARG A 1 174 ? -3.627 -19.833 12.493 1.00 60.12 174 ARG A O 1
ATOM 1349 N N . ASP A 1 175 ? -3.764 -17.844 11.438 1.00 56.34 175 ASP A N 1
ATOM 1350 C CA . ASP A 1 175 ? -4.939 -17.350 12.168 1.00 56.34 175 ASP A CA 1
ATOM 1351 C C . ASP A 1 175 ? -6.244 -18.086 11.800 1.00 56.34 175 ASP A C 1
ATOM 1353 O O . ASP A 1 175 ? -7.191 -18.145 12.576 1.00 56.34 175 ASP A O 1
ATOM 1357 N N . ARG A 1 176 ? -6.275 -18.769 10.646 1.00 54.28 176 ARG A N 1
ATOM 1358 C CA . ARG A 1 176 ? -7.420 -19.593 10.206 1.00 54.28 176 ARG A CA 1
ATOM 1359 C C . ARG A 1 176 ? -7.470 -21.000 10.815 1.00 54.28 176 ARG A C 1
ATOM 1361 O O . ARG A 1 176 ? -8.275 -21.821 10.378 1.00 54.28 176 ARG A O 1
ATOM 1368 N N . SER A 1 177 ? -6.628 -21.310 11.800 1.00 42.25 177 SER A N 1
ATOM 1369 C CA . SER A 1 177 ? -6.697 -22.600 12.495 1.00 42.25 177 SER A CA 1
ATOM 1370 C C . SER A 1 177 ? -7.939 -22.623 13.396 1.00 42.25 177 SER A C 1
ATOM 1372 O O . SER A 1 177 ? -8.039 -21.771 14.281 1.00 42.25 177 SER A O 1
ATOM 1374 N N . PRO A 1 178 ? -8.891 -23.563 13.222 1.00 43.44 178 PRO A N 1
ATOM 1375 C CA . PRO A 1 178 ? -10.072 -23.623 14.073 1.00 43.44 178 PRO A CA 1
ATOM 1376 C C . PRO A 1 178 ? -9.639 -23.827 15.526 1.00 43.44 178 PRO A C 1
ATOM 1378 O O . PRO A 1 178 ? -9.036 -24.845 15.878 1.00 43.44 178 PRO A O 1
ATOM 1381 N N . ARG A 1 179 ? -9.935 -22.842 16.382 1.00 44.38 179 ARG A N 1
ATOM 1382 C CA . ARG A 1 179 ? -9.837 -23.006 17.833 1.00 44.38 179 ARG A CA 1
ATOM 1383 C C . ARG A 1 179 ? -10.914 -24.004 18.234 1.00 44.38 179 ARG A C 1
ATOM 1385 O O . ARG A 1 179 ? -12.071 -23.638 18.403 1.00 44.38 179 ARG A O 1
ATOM 1392 N N . TRP A 1 180 ? -10.538 -25.273 18.344 1.00 45.31 180 TRP A N 1
ATOM 1393 C CA . TRP A 1 180 ? -11.385 -26.289 18.954 1.00 45.31 180 TRP A CA 1
ATOM 1394 C C . TRP A 1 180 ? -11.657 -25.874 20.401 1.00 45.31 180 TRP A C 1
ATOM 1396 O O . TRP A 1 180 ? -10.790 -25.995 21.267 1.00 45.31 180 TRP A O 1
ATOM 1406 N N . VAL A 1 181 ? -12.854 -25.341 20.647 1.00 46.28 181 VAL A N 1
ATOM 1407 C CA . VAL A 1 181 ? -13.376 -25.115 21.993 1.00 46.28 181 VAL A CA 1
ATOM 1408 C C . VAL A 1 181 ? -13.630 -26.498 22.580 1.00 46.28 181 VAL A C 1
ATOM 1410 O O . VAL A 1 181 ? -14.549 -27.201 22.165 1.00 46.28 181 VAL A O 1
ATOM 1413 N N . ARG A 1 182 ? -12.760 -26.930 23.495 1.00 48.22 182 ARG A N 1
ATOM 1414 C CA . ARG A 1 182 ? -13.053 -28.085 24.343 1.00 48.22 182 ARG A CA 1
ATOM 1415 C C . ARG A 1 182 ? -14.112 -27.637 25.348 1.00 48.22 182 ARG A C 1
ATOM 1417 O O . ARG A 1 182 ? -13.812 -26.801 26.197 1.00 48.22 182 ARG A O 1
ATOM 1424 N N . HIS A 1 183 ? -15.330 -28.139 25.169 1.00 60.22 183 HIS A N 1
ATOM 1425 C CA . HIS A 1 183 ? -16.368 -28.143 26.197 1.00 60.22 183 HIS A CA 1
ATOM 1426 C C . HIS A 1 183 ? -16.064 -29.213 27.245 1.00 60.22 183 HIS A C 1
ATOM 1428 O O . HIS A 1 183 ? -15.501 -30.265 26.856 1.00 60.22 183 HIS A O 1
#